Protein AF-A0A158DW56-F1 (afdb_monomer_lite)

InterPro domains:
  IPR010126 Esterase, PHB depolymerase [PF10503] (2-92)
  IPR029058 Alpha/Beta hydrolase fold [G3DSA:3.40.50.1820] (1-101)
  IPR029058 Alpha/Beta hydrolase fold [SSF53474] (1-88)

Radius of gyration: 13.83 Å; chains: 1; bounding box: 29×34×37 Å

Structure (mmCIF, N/CA/C/O backbone):
data_AF-A0A158DW56-F1
#
_entry.id   AF-A0A158DW56-F1
#
loop_
_atom_site.group_PDB
_atom_site.id
_atom_site.type_symbol
_atom_site.label_atom_id
_atom_site.label_alt_id
_atom_site.label_comp_id
_atom_site.label_asym_id
_atom_site.label_entity_id
_atom_site.label_seq_id
_atom_site.pdbx_PDB_ins_code
_atom_site.Cartn_x
_atom_site.Cartn_y
_atom_site.Cartn_z
_atom_site.occupancy
_atom_site.B_iso_or_equiv
_atom_site.auth_seq_id
_atom_site.auth_comp_id
_atom_site.auth_asym_id
_atom_site.auth_atom_id
_atom_site.pdbx_PDB_model_num
ATOM 1 N N . MET A 1 1 ? -5.876 4.890 -4.118 1.00 84.06 1 MET A N 1
ATOM 2 C CA . MET A 1 1 ? -7.001 5.364 -3.273 1.00 84.06 1 MET A CA 1
ATOM 3 C C . MET A 1 1 ? -7.391 4.375 -2.175 1.00 84.06 1 MET A C 1
ATOM 5 O O . MET A 1 1 ? -7.477 4.798 -1.032 1.00 84.06 1 MET A O 1
ATOM 9 N N . ALA A 1 2 ? -7.600 3.085 -2.473 1.00 93.50 2 ALA A N 1
ATOM 10 C CA . ALA A 1 2 ? -8.071 2.089 -1.495 1.00 93.50 2 ALA A CA 1
ATOM 11 C C . ALA A 1 2 ? -7.282 2.064 -0.168 1.00 93.50 2 ALA A C 1
ATOM 13 O O . ALA A 1 2 ? -7.889 2.026 0.898 1.00 93.50 2 ALA A O 1
ATOM 14 N N . ILE A 1 3 ? -5.949 2.187 -0.222 1.00 92.56 3 ILE A N 1
ATOM 15 C CA . ILE A 1 3 ? -5.095 2.188 0.975 1.00 92.56 3 ILE A CA 1
ATOM 16 C C . ILE A 1 3 ? -5.394 3.351 1.931 1.00 92.56 3 ILE A C 1
ATOM 18 O O . ILE A 1 3 ? -5.334 3.183 3.144 1.00 92.56 3 ILE A O 1
ATOM 22 N N . ASN A 1 4 ? -5.779 4.513 1.394 1.00 91.31 4 ASN A N 1
ATOM 23 C C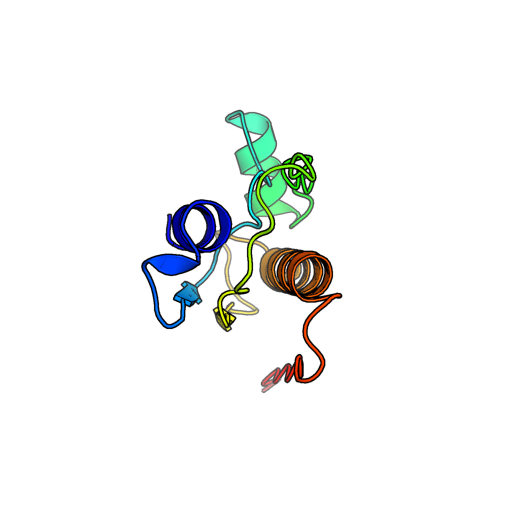A . ASN A 1 4 ? -6.117 5.675 2.207 1.00 91.31 4 ASN A CA 1
ATOM 24 C C . ASN A 1 4 ? -7.368 5.393 3.020 1.00 91.31 4 ASN A C 1
ATOM 26 O O . ASN A 1 4 ? -7.354 5.592 4.223 1.00 91.31 4 ASN A O 1
ATOM 30 N N . LEU A 1 5 ? -8.402 4.841 2.386 1.00 92.00 5 LEU A N 1
ATOM 31 C CA . LEU A 1 5 ? -9.655 4.502 3.055 1.00 92.00 5 LEU A CA 1
ATOM 32 C C . LEU A 1 5 ? -9.478 3.372 4.073 1.00 92.00 5 LEU A C 1
ATOM 34 O O . LEU A 1 5 ? -10.019 3.461 5.171 1.00 92.00 5 LEU A O 1
ATOM 38 N N . ALA A 1 6 ? -8.679 2.357 3.733 1.00 90.50 6 ALA A N 1
ATOM 39 C CA . ALA A 1 6 ? -8.333 1.267 4.640 1.00 90.50 6 ALA A CA 1
ATOM 40 C C . ALA A 1 6 ? -7.663 1.775 5.924 1.00 90.50 6 ALA A C 1
ATOM 42 O O . ALA A 1 6 ? -7.962 1.291 7.013 1.00 90.50 6 ALA A O 1
ATOM 43 N N . VAL A 1 7 ? -6.781 2.771 5.797 1.00 87.69 7 VAL A N 1
ATOM 44 C CA . VAL A 1 7 ? -6.072 3.348 6.938 1.00 87.69 7 VAL A CA 1
ATOM 45 C C . VAL A 1 7 ? -6.879 4.434 7.633 1.00 87.69 7 VAL A C 1
ATOM 47 O O . VAL A 1 7 ? -6.754 4.539 8.840 1.00 87.69 7 VAL A O 1
ATOM 50 N N . THR A 1 8 ? -7.688 5.259 6.968 1.00 88.81 8 THR A N 1
ATOM 51 C CA . THR A 1 8 ? -8.403 6.365 7.635 1.00 88.81 8 THR A CA 1
ATOM 52 C C . THR A 1 8 ? -9.765 5.960 8.191 1.00 88.81 8 THR A C 1
ATOM 54 O O . THR A 1 8 ? -10.169 6.517 9.210 1.00 88.81 8 THR A O 1
ATOM 57 N N . TYR A 1 9 ? -10.433 4.970 7.589 1.00 89.75 9 TYR A N 1
ATOM 58 C CA . TYR A 1 9 ? -11.796 4.548 7.936 1.00 89.75 9 TYR A CA 1
ATOM 59 C C . TYR A 1 9 ? -11.950 3.012 8.045 1.00 89.75 9 TYR A C 1
ATOM 61 O O . TYR A 1 9 ? -12.804 2.434 7.366 1.00 89.75 9 TYR A O 1
ATOM 69 N N . PRO A 1 10 ? -11.159 2.323 8.890 1.00 87.19 10 PRO A N 1
ATOM 70 C CA . PRO A 1 10 ? -11.181 0.857 8.985 1.00 87.19 10 PRO A CA 1
ATOM 71 C C . PRO A 1 10 ? -12.520 0.281 9.482 1.00 87.19 10 PRO A C 1
ATOM 73 O O . PRO A 1 10 ? -12.834 -0.877 9.210 1.00 87.19 10 PRO A O 1
ATOM 76 N N . ASP A 1 11 ? -13.338 1.083 10.165 1.00 87.12 11 ASP A N 1
ATOM 77 C CA . ASP A 1 11 ? -14.635 0.655 10.702 1.00 87.12 11 ASP A CA 1
ATOM 78 C C . ASP A 1 11 ? -15.760 0.649 9.654 1.00 87.12 11 ASP A C 1
ATOM 80 O O . ASP A 1 11 ? -16.812 0.057 9.880 1.00 87.12 11 ASP A O 1
ATOM 84 N N . LEU A 1 12 ? -15.549 1.284 8.494 1.00 91.88 12 LEU A N 1
ATOM 85 C CA . LEU A 1 12 ? -16.564 1.382 7.436 1.00 91.88 12 LEU A CA 1
ATOM 86 C C . LEU A 1 12 ? -16.511 0.231 6.429 1.00 91.88 12 LEU A C 1
ATOM 88 O O . LEU A 1 12 ? -17.468 0.017 5.686 1.00 91.88 12 LEU A O 1
ATOM 92 N N . TYR A 1 13 ? -15.397 -0.497 6.374 1.00 91.06 13 TYR A N 1
ATOM 93 C CA . TYR A 1 13 ? -15.150 -1.506 5.350 1.00 91.06 13 TYR A CA 1
ATOM 94 C C . TYR A 1 13 ? -14.853 -2.864 5.989 1.00 91.06 13 TYR A C 1
ATOM 96 O O . TYR A 1 13 ? -14.239 -2.963 7.050 1.00 91.06 13 TYR A O 1
ATOM 104 N N . ALA A 1 14 ? -15.284 -3.947 5.343 1.00 91.69 14 ALA A N 1
ATOM 105 C CA . ALA A 1 14 ? -15.017 -5.293 5.847 1.00 91.69 14 ALA A CA 1
ATOM 106 C C . ALA A 1 14 ? -13.558 -5.720 5.603 1.00 91.69 14 ALA A C 1
ATOM 108 O O . ALA A 1 14 ? -12.957 -6.311 6.497 1.00 91.69 14 ALA A O 1
ATOM 109 N N . ALA A 1 15 ? -13.020 -5.396 4.422 1.00 93.19 15 ALA A N 1
ATOM 110 C CA . ALA A 1 15 ? -11.664 -5.675 3.943 1.00 93.19 15 ALA A CA 1
ATOM 111 C C . ALA A 1 15 ? -11.339 -4.759 2.743 1.00 93.19 15 ALA A C 1
ATOM 113 O O . ALA A 1 15 ? -12.246 -4.129 2.189 1.00 93.19 15 ALA A O 1
ATOM 114 N N . ALA A 1 16 ? -10.075 -4.700 2.314 1.00 94.81 16 ALA A N 1
ATOM 115 C CA . ALA A 1 16 ? -9.680 -3.996 1.092 1.00 94.81 16 ALA A CA 1
ATOM 116 C C . ALA A 1 16 ? -8.643 -4.778 0.276 1.00 94.81 16 ALA A C 1
ATOM 118 O O . ALA A 1 16 ? -7.767 -5.450 0.819 1.00 94.81 16 ALA A O 1
ATOM 119 N N . ALA A 1 17 ? -8.741 -4.647 -1.047 1.00 95.50 17 ALA A N 1
ATOM 120 C CA . ALA A 1 17 ? -7.771 -5.170 -1.998 1.00 95.50 17 ALA A CA 1
ATOM 121 C C . ALA A 1 17 ? -6.963 -4.019 -2.602 1.00 95.50 17 ALA A C 1
ATOM 123 O O . ALA A 1 17 ? -7.534 -3.024 -3.057 1.00 95.50 17 ALA A O 1
ATOM 124 N N . ILE A 1 18 ? -5.639 -4.156 -2.607 1.00 95.88 18 ILE A N 1
ATOM 125 C CA . ILE A 1 18 ? -4.714 -3.195 -3.204 1.00 95.88 18 ILE A CA 1
ATOM 126 C C . ILE A 1 18 ? -4.055 -3.859 -4.404 1.00 95.88 18 ILE A C 1
ATOM 128 O O . ILE A 1 18 ? -3.380 -4.869 -4.247 1.00 95.88 18 ILE A O 1
ATOM 132 N N . HIS A 1 19 ? -4.247 -3.289 -5.588 1.00 95.81 19 HIS A N 1
ATOM 133 C CA . HIS A 1 19 ? -3.577 -3.720 -6.810 1.00 95.81 19 HIS A CA 1
ATOM 134 C C . HIS A 1 19 ? -2.588 -2.638 -7.227 1.00 95.81 19 HIS A C 1
ATOM 136 O O . HIS A 1 19 ? -3.018 -1.488 -7.320 1.00 95.81 19 HIS A O 1
ATOM 142 N N . SER A 1 20 ? -1.315 -2.994 -7.441 1.00 92.06 20 SER A N 1
ATOM 143 C CA . SER A 1 20 ? -0.227 -2.077 -7.827 1.00 92.06 20 SER A CA 1
ATOM 144 C C . SER A 1 20 ? -0.366 -0.723 -7.118 1.00 92.06 20 SER A C 1
ATOM 146 O O . SER A 1 20 ? -0.773 0.279 -7.701 1.00 92.06 20 SER A O 1
ATOM 148 N N . GLY A 1 21 ? -0.188 -0.721 -5.798 1.00 92.00 21 GLY A N 1
ATOM 149 C CA . GLY A 1 21 ? -0.447 0.448 -4.955 1.00 92.00 21 GLY A CA 1
ATOM 150 C C . GLY A 1 21 ? 0.807 0.973 -4.273 1.00 92.00 21 GLY A C 1
ATOM 151 O O . GLY A 1 21 ? 1.858 0.349 -4.324 1.00 92.00 21 GLY A O 1
ATOM 152 N N . LEU A 1 22 ? 0.663 2.091 -3.561 1.00 92.81 22 LEU A N 1
ATOM 153 C CA . LEU A 1 22 ? 1.667 2.608 -2.628 1.00 92.81 22 LEU A CA 1
ATOM 154 C C . LEU A 1 22 ? 1.187 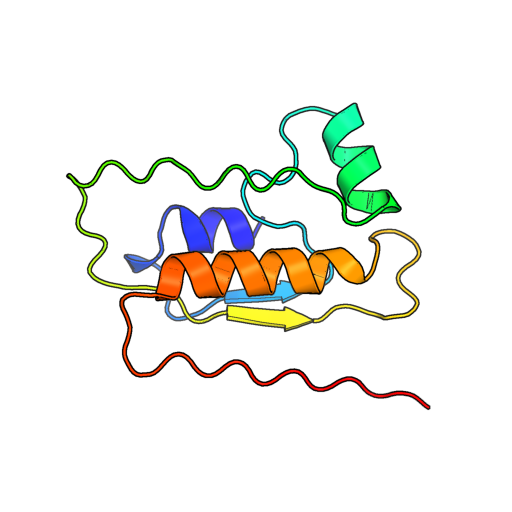2.411 -1.187 1.00 92.81 22 LEU A C 1
ATOM 156 O O . LEU A 1 22 ? -0.019 2.379 -0.928 1.00 92.81 22 LEU A O 1
ATOM 160 N N . ALA A 1 23 ? 2.123 2.310 -0.244 1.00 91.31 23 ALA A N 1
ATOM 161 C CA . ALA A 1 23 ? 1.796 2.343 1.178 1.00 91.31 23 ALA A CA 1
ATOM 162 C C . ALA A 1 23 ? 1.157 3.690 1.566 1.00 91.31 23 ALA A C 1
ATOM 164 O O . ALA A 1 23 ? 1.389 4.720 0.924 1.00 91.31 23 ALA A O 1
ATOM 165 N N . PHE A 1 24 ? 0.351 3.692 2.629 1.00 90.44 24 PHE A N 1
ATOM 166 C CA . PHE A 1 24 ? -0.248 4.917 3.154 1.00 90.44 24 PHE A CA 1
ATOM 167 C C . PHE A 1 24 ? 0.834 5.930 3.528 1.00 90.44 24 PHE A C 1
ATOM 169 O O . PHE A 1 24 ? 1.816 5.585 4.184 1.00 90.44 24 PHE A O 1
ATOM 176 N N . GLY A 1 25 ? 0.651 7.176 3.093 1.00 85.81 25 GLY A N 1
ATOM 177 C CA . GLY A 1 25 ? 1.633 8.235 3.318 1.00 85.81 25 GLY A CA 1
ATOM 178 C C . GLY A 1 25 ? 2.955 8.044 2.566 1.00 85.81 25 GLY A C 1
ATOM 179 O O . GLY A 1 25 ? 3.877 8.807 2.815 1.00 85.81 25 GLY A O 1
ATOM 180 N N . GLY A 1 26 ? 3.050 7.070 1.648 1.00 83.25 26 GLY A N 1
ATOM 181 C CA . GLY A 1 26 ? 4.262 6.766 0.878 1.00 83.25 26 GLY A CA 1
ATOM 182 C C . GLY A 1 26 ? 4.753 7.902 -0.025 1.00 83.25 26 GLY A C 1
ATOM 183 O O . GLY A 1 26 ? 5.908 7.885 -0.446 1.00 83.25 26 GLY A O 1
ATOM 184 N N . ALA A 1 27 ? 3.882 8.873 -0.317 1.00 85.06 27 ALA A N 1
ATOM 185 C CA . ALA A 1 27 ? 4.188 10.081 -1.066 1.00 85.06 27 ALA A CA 1
ATOM 186 C C . ALA A 1 27 ? 3.206 11.212 -0.727 1.00 85.06 27 ALA A C 1
ATOM 188 O O . ALA A 1 27 ? 1.998 10.993 -0.615 1.00 85.06 27 ALA A O 1
ATOM 189 N N . ASN A 1 28 ? 3.737 12.423 -0.604 1.00 84.19 28 ASN A N 1
ATOM 190 C CA . ASN A 1 28 ? 3.030 13.657 -0.255 1.00 84.19 28 ASN A CA 1
ATOM 191 C C . ASN A 1 28 ? 3.295 14.798 -1.254 1.00 84.19 28 ASN A C 1
ATOM 193 O O . ASN A 1 28 ? 2.585 15.800 -1.242 1.00 84.19 28 ASN A O 1
ATOM 197 N N . GLU A 1 29 ? 4.254 14.630 -2.165 1.00 86.12 29 GLU A N 1
ATOM 198 C CA . GLU A 1 29 ? 4.577 15.560 -3.244 1.00 86.12 29 GLU A CA 1
ATOM 199 C C . GLU A 1 29 ? 4.867 14.793 -4.542 1.00 86.12 29 GLU A C 1
ATOM 201 O O . GLU A 1 29 ? 5.035 13.575 -4.557 1.00 86.12 29 GLU A O 1
ATOM 206 N N . HIS A 1 30 ? 4.959 15.506 -5.666 1.00 89.62 30 HIS A N 1
ATOM 207 C CA . HIS A 1 30 ? 5.162 14.880 -6.977 1.00 89.62 30 HIS A CA 1
ATOM 208 C C . HIS A 1 30 ? 6.483 14.102 -7.084 1.00 89.62 30 HIS A C 1
ATOM 210 O O . HIS A 1 30 ? 6.510 13.014 -7.653 1.00 89.62 30 HIS A O 1
ATOM 216 N N . LEU A 1 31 ? 7.579 14.639 -6.538 1.00 88.06 31 LEU A N 1
ATOM 217 C CA . LEU A 1 31 ? 8.884 13.977 -6.615 1.00 88.06 31 LEU A CA 1
ATOM 218 C C . LEU A 1 31 ? 8.939 12.740 -5.709 1.00 88.06 31 LEU A C 1
ATOM 220 O O . LEU A 1 31 ? 9.424 11.697 -6.136 1.00 88.06 31 LEU A O 1
ATOM 224 N N . SER A 1 32 ? 8.394 12.836 -4.490 1.00 85.50 32 SER A N 1
ATOM 225 C CA . SER A 1 32 ? 8.293 11.693 -3.577 1.00 85.50 32 SER A CA 1
ATOM 226 C C . SER A 1 32 ? 7.375 10.607 -4.143 1.00 85.50 32 SER A C 1
ATOM 228 O O . SER A 1 32 ? 7.694 9.427 -4.014 1.00 85.50 32 SER A O 1
ATOM 230 N N . ALA A 1 33 ? 6.313 10.986 -4.866 1.00 89.12 33 ALA A N 1
AT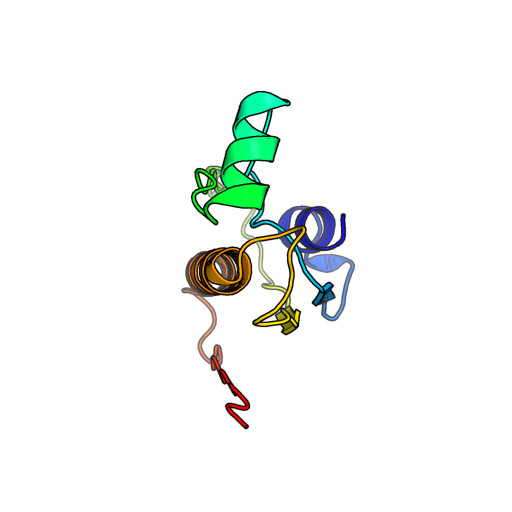OM 231 C CA . ALA A 1 33 ? 5.490 10.048 -5.622 1.00 89.12 33 ALA A CA 1
ATOM 232 C C . ALA A 1 33 ? 6.317 9.311 -6.673 1.00 89.12 33 ALA A C 1
ATOM 234 O O . ALA A 1 33 ? 6.347 8.087 -6.648 1.00 89.12 33 ALA A O 1
ATOM 235 N N . LEU A 1 34 ? 7.052 10.023 -7.529 1.00 91.31 34 LEU A N 1
ATOM 236 C CA . LEU A 1 34 ? 7.856 9.389 -8.575 1.00 91.31 34 LEU A CA 1
ATOM 237 C C . LEU A 1 34 ? 8.926 8.440 -8.007 1.00 91.31 34 LEU A C 1
ATOM 239 O O . LEU A 1 34 ? 9.104 7.340 -8.523 1.00 91.31 34 LEU A O 1
ATOM 243 N N . CYS A 1 35 ? 9.601 8.818 -6.920 1.00 89.50 35 CYS A N 1
ATOM 244 C CA . CYS A 1 35 ? 10.561 7.937 -6.247 1.00 89.50 35 CYS A CA 1
ATOM 245 C C . CYS A 1 35 ? 9.890 6.686 -5.656 1.00 89.50 35 CYS A C 1
ATOM 247 O O . CYS A 1 35 ? 10.419 5.582 -5.777 1.00 89.50 35 CYS A O 1
ATOM 249 N N . ALA A 1 36 ? 8.718 6.837 -5.032 1.00 90.88 36 ALA A N 1
ATOM 250 C CA . ALA A 1 36 ? 7.961 5.704 -4.506 1.00 90.88 36 ALA A CA 1
ATOM 251 C C . ALA A 1 36 ? 7.496 4.768 -5.634 1.00 90.88 36 ALA A C 1
ATOM 253 O O . ALA A 1 36 ? 7.590 3.548 -5.503 1.00 90.88 36 ALA A O 1
ATOM 254 N N . MET A 1 37 ? 7.055 5.336 -6.758 1.00 93.31 37 MET A N 1
ATOM 255 C CA . MET A 1 37 ? 6.680 4.584 -7.951 1.00 93.31 37 MET A CA 1
ATOM 256 C C . MET A 1 37 ? 7.864 3.783 -8.501 1.00 93.31 37 MET A C 1
ATOM 258 O O . MET A 1 37 ? 7.737 2.574 -8.650 1.00 93.31 37 MET A O 1
ATOM 262 N N . ASN A 1 38 ? 9.018 4.418 -8.726 1.00 91.38 38 ASN A N 1
ATOM 263 C CA . ASN A 1 38 ? 10.129 3.809 -9.466 1.00 91.38 38 ASN A CA 1
ATOM 264 C C . ASN A 1 38 ? 11.018 2.880 -8.634 1.00 91.38 38 ASN A C 1
ATOM 266 O O . ASN A 1 38 ? 11.461 1.860 -9.145 1.00 91.38 38 ASN A O 1
ATOM 270 N N . ASP A 1 39 ? 11.272 3.206 -7.365 1.00 87.31 39 ASP A N 1
ATOM 271 C CA . ASP A 1 39 ? 12.245 2.466 -6.546 1.00 87.31 39 ASP A CA 1
ATOM 272 C C . ASP A 1 39 ? 11.579 1.653 -5.426 1.00 87.31 39 ASP A C 1
ATOM 274 O O . ASP A 1 39 ? 12.246 0.955 -4.658 1.00 87.31 39 ASP A O 1
ATOM 278 N N . GLY A 1 40 ? 10.260 1.794 -5.249 1.00 82.12 40 GLY A N 1
ATOM 279 C CA . GLY A 1 40 ? 9.523 1.205 -4.126 1.00 82.12 40 GLY A CA 1
ATOM 280 C C . GLY A 1 40 ? 9.970 1.722 -2.753 1.00 82.12 40 GLY A C 1
ATOM 281 O O . GLY A 1 40 ? 9.737 1.089 -1.719 1.00 82.12 40 GLY A O 1
ATOM 282 N N . ARG A 1 41 ? 10.656 2.872 -2.743 1.00 74.62 41 ARG A N 1
ATOM 283 C CA . ARG A 1 41 ? 11.243 3.537 -1.573 1.00 74.62 41 ARG A CA 1
ATOM 284 C C . ARG A 1 41 ? 10.409 4.744 -1.150 1.00 74.62 41 ARG A C 1
ATOM 286 O O . ARG A 1 41 ? 10.932 5.839 -0.966 1.00 74.62 41 ARG A O 1
ATOM 293 N N . GLY A 1 42 ? 9.103 4.546 -0.998 1.00 68.12 42 GLY A N 1
ATOM 294 C CA . GLY A 1 42 ? 8.249 5.539 -0.350 1.00 68.12 42 GLY A CA 1
ATOM 295 C C . GLY A 1 42 ? 8.559 5.622 1.146 1.00 68.12 42 GLY A C 1
ATOM 296 O O . GLY A 1 42 ? 8.694 4.592 1.811 1.00 68.12 42 GLY A O 1
ATOM 297 N N . THR A 1 43 ? 8.664 6.832 1.694 1.00 66.56 43 THR A N 1
ATOM 298 C CA . THR A 1 43 ? 8.721 7.022 3.149 1.00 66.56 43 THR A CA 1
ATOM 299 C C . THR A 1 43 ? 7.385 6.576 3.727 1.00 66.56 43 THR A C 1
ATOM 301 O O . THR A 1 43 ? 6.361 7.186 3.439 1.00 66.56 43 THR A O 1
ATOM 304 N N . ILE A 1 44 ? 7.362 5.524 4.547 1.00 62.62 44 ILE A N 1
ATOM 305 C CA . ILE A 1 44 ? 6.138 5.147 5.259 1.00 62.62 44 ILE A CA 1
ATOM 306 C C . ILE A 1 44 ? 5.916 6.160 6.388 1.00 62.62 44 ILE A C 1
ATOM 308 O O . ILE A 1 44 ? 6.401 5.990 7.506 1.00 62.62 44 ILE A O 1
ATOM 312 N N . CYS A 1 45 ? 5.158 7.214 6.102 1.00 60.47 45 CYS A N 1
ATOM 313 C CA . CYS A 1 45 ? 4.568 8.067 7.124 1.00 60.47 45 CYS A CA 1
ATOM 314 C C . CYS A 1 45 ? 3.263 7.425 7.596 1.00 60.47 45 CYS A C 1
ATOM 316 O O . CYS A 1 45 ? 2.167 7.802 7.176 1.00 60.47 45 CYS A O 1
ATOM 318 N N . LEU A 1 46 ? 3.382 6.434 8.483 1.00 58.69 46 LEU A N 1
ATOM 319 C CA . LEU A 1 46 ? 2.233 6.020 9.278 1.00 58.69 46 LEU A CA 1
ATOM 320 C C . LEU A 1 46 ? 1.764 7.251 10.062 1.00 58.69 46 LEU A C 1
ATOM 322 O O . LEU A 1 46 ? 2.603 7.930 10.666 1.00 58.69 46 LEU A O 1
ATOM 326 N N . PRO A 1 47 ? 0.457 7.569 10.063 1.00 54.69 47 PRO A N 1
ATOM 327 C CA . PRO A 1 47 ? -0.036 8.609 10.941 1.00 54.69 47 PRO A CA 1
ATOM 328 C C . PRO A 1 47 ? 0.403 8.206 12.346 1.00 54.69 47 PRO A C 1
ATOM 330 O O . PRO A 1 47 ? 0.257 7.040 12.725 1.00 54.69 47 PRO A O 1
ATOM 333 N N . LYS A 1 48 ? 0.994 9.147 13.092 1.00 51.47 48 LYS A N 1
ATOM 334 C CA . LYS A 1 48 ? 1.165 9.000 14.534 1.00 51.47 48 LYS A CA 1
ATOM 335 C C . LYS A 1 48 ? -0.260 8.891 15.049 1.00 51.47 48 LYS A C 1
ATOM 337 O O . LYS A 1 48 ? -0.955 9.895 15.152 1.00 51.47 48 LYS A O 1
ATOM 342 N N . LEU A 1 49 ? -0.750 7.659 15.130 1.00 51.09 49 LEU A N 1
ATOM 343 C CA . LEU A 1 49 ? -2.122 7.383 15.479 1.00 51.09 49 LEU A CA 1
ATOM 344 C C . LEU A 1 49 ? -2.197 7.819 16.931 1.00 51.09 49 LEU A C 1
ATOM 346 O O . LEU A 1 49 ? -1.671 7.132 17.804 1.00 51.09 49 LEU A O 1
ATOM 350 N N . GLU A 1 50 ? -2.687 9.040 17.147 1.00 43.06 50 GLU A N 1
ATOM 351 C CA . GLU A 1 50 ? -2.935 9.585 18.469 1.00 43.06 50 GLU A CA 1
ATOM 352 C C . GLU A 1 50 ? -3.631 8.470 19.244 1.00 43.06 50 GLU A C 1
ATOM 354 O O . GLU A 1 50 ? -4.668 7.960 18.810 1.00 43.06 50 GLU A O 1
ATOM 359 N N . ALA A 1 51 ? -3.015 8.040 20.346 1.00 46.44 51 ALA A N 1
ATOM 360 C CA . ALA A 1 51 ? -3.469 6.920 21.169 1.00 46.44 51 ALA A CA 1
ATOM 361 C C . ALA A 1 51 ? -4.899 7.110 21.726 1.00 46.44 51 ALA A C 1
ATOM 363 O O . ALA A 1 51 ? -5.415 6.237 22.417 1.00 46.44 51 ALA A O 1
ATOM 364 N N . ASP A 1 52 ? -5.524 8.245 21.417 1.00 43.19 52 ASP A N 1
ATOM 365 C CA . ASP A 1 52 ? -6.815 8.712 21.897 1.00 43.19 52 ASP A CA 1
ATOM 366 C C . ASP A 1 52 ? -8.003 8.234 21.045 1.00 43.19 52 ASP A C 1
ATOM 368 O O . ASP A 1 52 ? -9.140 8.222 21.509 1.00 43.19 52 ASP A O 1
ATOM 372 N N . VAL A 1 53 ? -7.764 7.748 19.819 1.00 48.12 53 VAL A N 1
ATOM 373 C CA . VAL A 1 53 ? -8.764 6.955 19.089 1.00 48.12 53 VAL A CA 1
ATOM 374 C C . VAL A 1 53 ? -8.270 5.523 19.069 1.00 48.12 53 VAL A C 1
ATOM 376 O O . VAL A 1 53 ? -7.588 5.095 18.138 1.00 48.12 53 VAL A O 1
ATOM 379 N N . ALA A 1 54 ? -8.602 4.785 20.127 1.00 48.59 54 ALA A N 1
ATOM 380 C CA . ALA A 1 54 ? -8.487 3.337 20.158 1.00 48.59 54 ALA A CA 1
ATOM 381 C C . ALA A 1 54 ? -9.253 2.767 18.955 1.00 48.59 54 ALA A C 1
ATOM 383 O O . ALA A 1 54 ? -10.459 2.540 19.014 1.00 48.59 54 ALA A O 1
ATOM 384 N N . ARG A 1 55 ? -8.561 2.584 17.826 1.00 56.25 55 ARG A N 1
ATOM 385 C CA . ARG A 1 55 ? -9.090 1.851 16.683 1.00 56.25 55 ARG A CA 1
ATOM 386 C C . ARG A 1 55 ? -9.238 0.417 17.134 1.00 56.25 55 ARG A C 1
ATOM 388 O O . ARG A 1 55 ? -8.273 -0.336 17.197 1.00 56.25 55 ARG A O 1
ATOM 395 N N . THR A 1 56 ? -10.463 0.079 17.498 1.00 58.25 56 THR A N 1
ATOM 396 C CA . THR A 1 56 ? -10.857 -1.243 17.978 1.00 58.25 56 THR A CA 1
ATOM 397 C C . THR A 1 56 ? -10.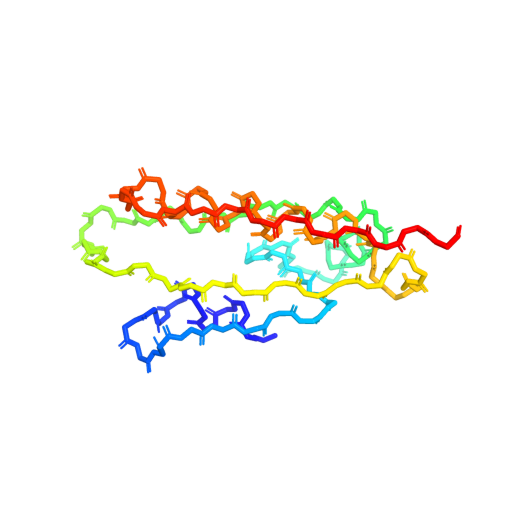739 -2.300 16.887 1.00 58.25 56 THR A C 1
ATOM 399 O O . THR A 1 56 ? -10.723 -3.489 17.198 1.00 58.25 56 THR A O 1
ATOM 402 N N . ARG A 1 57 ? -10.631 -1.886 15.618 1.00 71.31 57 ARG A N 1
ATOM 403 C CA . ARG A 1 57 ? -10.591 -2.789 14.478 1.00 71.31 57 ARG A CA 1
ATOM 404 C C . ARG A 1 57 ? -9.508 -2.416 13.477 1.00 71.31 57 ARG A C 1
ATOM 406 O O . ARG A 1 57 ? -9.389 -1.278 13.024 1.00 71.31 57 ARG A O 1
ATOM 413 N N . THR A 1 58 ? -8.749 -3.430 13.098 1.00 76.00 58 THR A N 1
ATOM 414 C CA . THR A 1 58 ? -7.888 -3.410 11.928 1.00 76.00 58 THR A CA 1
ATOM 415 C C . THR A 1 58 ? -8.615 -3.981 10.716 1.00 76.00 58 THR A C 1
ATOM 417 O O . THR A 1 58 ? -9.530 -4.798 10.845 1.00 76.00 58 THR A O 1
ATOM 420 N N . LEU A 1 59 ? -8.249 -3.509 9.523 1.00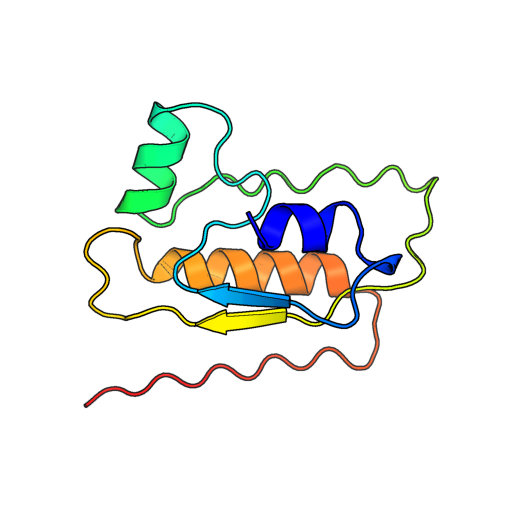 88.12 59 LEU A N 1
ATOM 421 C CA . LEU A 1 59 ? -8.901 -3.891 8.278 1.00 88.12 59 LEU A CA 1
ATOM 422 C C . LEU A 1 59 ? -8.045 -4.923 7.523 1.00 88.12 59 LEU A C 1
ATOM 424 O O . LEU A 1 59 ? -6.924 -4.589 7.139 1.00 88.12 59 LEU A O 1
ATOM 428 N N . PRO A 1 60 ? -8.549 -6.145 7.265 1.00 91.69 60 PRO A N 1
ATOM 429 C CA . PRO A 1 60 ? -7.841 -7.135 6.461 1.00 91.69 60 PRO A CA 1
ATOM 430 C C . PRO A 1 60 ? -7.498 -6.603 5.066 1.00 91.69 60 PRO A C 1
ATOM 432 O O . PRO A 1 60 ? -8.348 -6.012 4.388 1.00 91.69 60 PRO A O 1
ATOM 435 N N . LEU A 1 61 ? -6.259 -6.845 4.633 1.00 93.19 61 LEU A N 1
ATOM 436 C CA . LEU A 1 61 ? -5.742 -6.421 3.334 1.00 93.19 61 LEU A CA 1
ATOM 437 C C . LEU A 1 61 ? -5.291 -7.616 2.497 1.00 93.19 61 LEU A C 1
ATOM 439 O O . LEU A 1 61 ? -4.574 -8.483 2.989 1.00 93.19 61 LEU A O 1
ATOM 443 N N . ILE A 1 62 ? -5.651 -7.601 1.214 1.00 95.06 62 ILE A N 1
ATOM 444 C CA . ILE A 1 62 ? -5.031 -8.432 0.176 1.00 95.06 62 ILE A CA 1
ATOM 445 C C . ILE A 1 62 ? -4.282 -7.528 -0.805 1.00 95.06 62 ILE A C 1
ATOM 447 O O . ILE A 1 62 ? -4.806 -6.493 -1.222 1.00 95.06 62 ILE A O 1
ATOM 451 N N . VAL A 1 63 ? -3.045 -7.888 -1.148 1.00 95.19 63 VAL A N 1
ATOM 452 C CA . VAL A 1 63 ? -2.175 -7.092 -2.025 1.00 95.19 63 VAL A CA 1
ATOM 453 C C . VAL A 1 63 ? -1.821 -7.913 -3.258 1.00 95.19 63 VAL A C 1
ATOM 455 O O . VAL A 1 63 ? -1.309 -9.022 -3.137 1.00 95.19 63 VAL A O 1
ATOM 458 N N . PHE A 1 64 ? -2.080 -7.350 -4.433 1.00 95.12 64 PHE A N 1
ATOM 459 C CA . PHE A 1 64 ? -1.682 -7.885 -5.728 1.00 95.12 64 PHE A CA 1
ATOM 460 C C . PHE A 1 64 ? -0.684 -6.929 -6.370 1.00 95.12 64 PHE A C 1
ATOM 462 O O . PHE A 1 64 ? -0.935 -5.725 -6.451 1.00 95.12 64 PHE A O 1
ATOM 469 N N . HIS A 1 65 ? 0.443 -7.462 -6.828 1.00 94.94 65 HIS A N 1
ATOM 470 C CA . HIS A 1 65 ? 1.462 -6.675 -7.509 1.00 94.94 65 HIS A CA 1
ATOM 471 C C . HIS A 1 65 ? 2.148 -7.538 -8.564 1.00 94.94 65 HIS A C 1
ATOM 473 O O . HIS A 1 65 ? 2.539 -8.664 -8.262 1.00 94.94 65 HIS A O 1
ATOM 479 N N . GLY A 1 66 ? 2.255 -7.022 -9.789 1.00 93.88 66 GLY A N 1
ATOM 480 C CA . GLY A 1 66 ? 2.955 -7.702 -10.878 1.00 93.88 66 GLY A CA 1
ATOM 481 C C . GLY A 1 66 ? 4.466 -7.544 -10.740 1.00 93.88 66 GLY A C 1
ATOM 482 O O . GLY A 1 66 ? 4.960 -6.438 -10.551 1.00 93.88 66 GLY A O 1
ATOM 483 N N . ASP A 1 67 ? 5.213 -8.631 -10.851 1.00 91.06 67 ASP A N 1
ATOM 484 C CA . ASP A 1 67 ? 6.678 -8.601 -10.887 1.00 91.06 67 ASP A CA 1
ATOM 485 C C . ASP A 1 67 ? 7.232 -7.849 -12.112 1.00 91.06 67 ASP A C 1
ATOM 487 O O . ASP A 1 67 ? 8.291 -7.235 -12.015 1.00 91.06 67 ASP A O 1
ATOM 491 N N . ALA A 1 68 ? 6.480 -7.828 -13.217 1.00 92.31 68 ALA A N 1
ATOM 492 C CA . ALA A 1 68 ? 6.753 -7.053 -14.432 1.00 92.31 68 ALA A CA 1
ATOM 493 C C . ALA A 1 68 ? 5.950 -5.732 -14.536 1.00 92.31 68 ALA A C 1
ATOM 495 O O . ALA A 1 68 ? 5.622 -5.282 -15.633 1.00 92.31 68 ALA A O 1
ATOM 496 N N . ASP A 1 69 ? 5.562 -5.123 -13.410 1.00 93.62 69 ASP A N 1
ATOM 497 C CA . ASP A 1 69 ? 4.910 -3.806 -13.413 1.00 93.62 69 ASP A CA 1
ATOM 498 C C . ASP A 1 69 ? 5.939 -2.683 -13.656 1.00 93.62 69 ASP A C 1
ATOM 500 O O . ASP A 1 69 ? 6.685 -2.297 -12.756 1.00 93.62 69 ASP A O 1
ATOM 504 N N . ASP A 1 70 ? 5.957 -2.141 -14.878 1.00 93.69 70 ASP A N 1
ATOM 505 C CA . ASP A 1 70 ? 6.858 -1.048 -15.286 1.00 93.69 70 ASP A CA 1
ATOM 506 C C . ASP A 1 70 ? 6.440 0.335 -14.749 1.00 93.69 70 ASP A C 1
ATOM 508 O O . ASP A 1 70 ? 7.173 1.314 -14.896 1.00 93.69 70 ASP A O 1
ATOM 512 N N . THR A 1 71 ? 5.244 0.456 -14.163 1.00 94.25 71 THR A N 1
ATOM 513 C CA . THR A 1 71 ? 4.735 1.728 -13.623 1.00 94.25 71 THR A CA 1
ATOM 514 C C . THR A 1 71 ? 5.023 1.855 -12.135 1.00 94.25 71 THR A C 1
ATOM 516 O O . THR A 1 71 ? 5.320 2.951 -11.656 1.00 94.25 71 THR A O 1
ATOM 519 N N . LEU A 1 72 ? 4.904 0.754 -11.391 1.00 94.25 72 LEU A N 1
ATOM 520 C CA . LEU A 1 72 ? 5.108 0.711 -9.950 1.00 94.25 72 LEU A CA 1
ATOM 521 C C . LEU A 1 72 ? 6.011 -0.448 -9.559 1.00 94.25 72 LEU A C 1
ATOM 523 O O . LEU A 1 72 ? 5.673 -1.614 -9.733 1.00 94.25 72 LEU A O 1
ATOM 527 N N . HIS A 1 73 ? 7.108 -0.119 -8.890 1.00 94.75 73 HIS A N 1
ATOM 528 C CA . HIS A 1 73 ? 8.112 -1.080 -8.475 1.00 94.75 73 HIS A CA 1
ATOM 529 C C . HIS A 1 73 ? 7.521 -2.174 -7.561 1.00 94.75 73 HIS A C 1
ATOM 531 O O . HIS A 1 73 ? 6.837 -1.832 -6.586 1.00 94.75 73 HIS A O 1
ATOM 537 N N . PRO A 1 74 ? 7.838 -3.467 -7.780 1.00 92.94 74 PRO A N 1
ATOM 538 C CA . PRO A 1 74 ? 7.322 -4.592 -6.989 1.00 92.94 74 PRO A CA 1
ATOM 539 C C . PRO A 1 74 ? 7.516 -4.481 -5.475 1.00 92.94 74 PRO A C 1
ATOM 541 O O . PRO A 1 74 ? 6.661 -4.915 -4.700 1.00 92.94 74 PRO A O 1
ATOM 544 N N . LEU A 1 75 ? 8.594 -3.821 -5.036 1.00 92.94 75 LEU A N 1
ATOM 545 C CA . LEU A 1 75 ? 8.856 -3.547 -3.613 1.00 92.94 75 LEU A CA 1
ATOM 546 C C . LEU A 1 75 ? 7.742 -2.744 -2.925 1.00 92.94 75 LEU A C 1
ATOM 548 O O . LEU A 1 75 ? 7.621 -2.806 -1.702 1.00 92.94 75 LEU A O 1
ATOM 552 N N . ASN A 1 76 ? 6.903 -2.021 -3.669 1.00 93.12 76 ASN A N 1
ATOM 553 C CA . ASN A 1 76 ? 5.760 -1.322 -3.088 1.00 93.12 76 ASN A CA 1
ATOM 554 C C . ASN A 1 76 ? 4.775 -2.277 -2.394 1.00 93.12 76 ASN A C 1
ATOM 556 O O . ASN A 1 76 ? 4.215 -1.929 -1.351 1.00 93.12 76 ASN A O 1
ATOM 560 N N . SER A 1 77 ? 4.626 -3.506 -2.898 1.00 92.69 77 SER A N 1
ATOM 561 C CA . SER A 1 77 ? 3.813 -4.546 -2.255 1.00 92.69 77 SER A CA 1
ATOM 562 C C . SER A 1 77 ? 4.347 -4.941 -0.875 1.00 92.69 77 SER A C 1
ATOM 564 O O . SER A 1 77 ? 3.579 -5.096 0.082 1.00 92.69 77 SER A O 1
ATOM 566 N N . GLU A 1 78 ? 5.672 -5.011 -0.726 1.00 91.69 78 GLU A N 1
ATOM 567 C CA . GLU A 1 78 ? 6.309 -5.261 0.562 1.00 91.69 78 GLU A CA 1
ATOM 568 C C . GLU A 1 78 ? 6.088 -4.102 1.528 1.00 91.69 78 GLU A C 1
ATOM 570 O O . GLU A 1 78 ? 5.838 -4.338 2.708 1.00 91.69 78 GLU A O 1
ATOM 575 N N . GLN A 1 79 ? 6.160 -2.855 1.051 1.00 91.62 79 GLN A N 1
ATOM 576 C CA . GLN A 1 79 ? 5.909 -1.684 1.895 1.00 91.62 79 GLN A CA 1
ATOM 577 C C . GLN A 1 79 ? 4.468 -1.672 2.414 1.00 91.62 79 GLN A C 1
ATOM 579 O O . GLN A 1 79 ? 4.246 -1.439 3.602 1.00 91.62 79 GLN A O 1
ATOM 584 N N . ILE A 1 80 ? 3.486 -1.987 1.560 1.00 91.88 80 ILE A N 1
ATOM 585 C CA . ILE A 1 80 ? 2.079 -2.113 1.970 1.00 91.88 80 ILE A CA 1
ATOM 586 C C . ILE A 1 80 ? 1.919 -3.233 3.007 1.00 91.88 80 ILE A C 1
ATOM 588 O O . ILE A 1 80 ? 1.238 -3.048 4.015 1.00 91.88 80 ILE A O 1
ATOM 592 N N . THR A 1 81 ? 2.579 -4.373 2.797 1.00 91.06 81 THR A N 1
ATOM 593 C CA . THR A 1 81 ? 2.522 -5.516 3.720 1.00 91.06 81 THR A CA 1
ATOM 594 C C . THR A 1 81 ? 3.146 -5.177 5.075 1.00 91.06 81 THR A C 1
ATOM 596 O O . THR A 1 81 ? 2.525 -5.409 6.111 1.00 91.06 81 THR A O 1
ATOM 599 N N . LYS A 1 82 ? 4.332 -4.551 5.090 1.00 88.94 82 LYS A N 1
ATOM 600 C CA . LYS A 1 82 ? 5.011 -4.075 6.310 1.00 88.94 82 LYS A CA 1
ATOM 601 C C . LYS A 1 82 ? 4.157 -3.056 7.063 1.00 88.94 82 LYS A C 1
ATOM 603 O O . LYS A 1 82 ? 4.028 -3.140 8.280 1.00 88.94 82 LYS A O 1
ATOM 608 N N . MET A 1 83 ? 3.535 -2.124 6.346 1.00 88.88 83 MET A N 1
ATOM 609 C CA . MET A 1 83 ? 2.617 -1.146 6.927 1.00 88.88 83 MET A CA 1
ATOM 610 C C . MET A 1 83 ? 1.393 -1.821 7.565 1.00 88.88 83 MET A C 1
ATOM 612 O O . MET A 1 83 ? 1.042 -1.495 8.697 1.00 88.88 83 MET A O 1
ATOM 616 N N . SER A 1 84 ? 0.767 -2.766 6.857 1.00 88.56 84 SER A N 1
ATOM 617 C CA . SER A 1 84 ? -0.375 -3.545 7.353 1.00 88.56 84 SER A CA 1
ATOM 618 C C . SER A 1 84 ? -0.023 -4.285 8.641 1.00 88.56 84 SER A C 1
ATOM 620 O O . SER A 1 84 ? -0.729 -4.170 9.637 1.00 88.56 84 SER A O 1
ATOM 622 N N . LEU A 1 85 ? 1.124 -4.969 8.659 1.00 86.44 85 LEU A N 1
ATOM 623 C CA . LEU A 1 85 ? 1.636 -5.653 9.845 1.00 86.44 85 LEU A CA 1
ATOM 624 C C . LEU A 1 85 ? 1.808 -4.702 11.031 1.00 86.44 85 LEU A C 1
ATOM 626 O O . LEU A 1 85 ? 1.311 -4.996 12.113 1.00 86.44 85 LEU A O 1
ATOM 630 N N . SER A 1 86 ? 2.438 -3.543 10.819 1.00 83.88 86 SER A N 1
ATOM 631 C CA . SER A 1 86 ? 2.614 -2.533 11.869 1.00 83.88 86 SER A CA 1
ATOM 632 C C . SER A 1 86 ? 1.279 -2.051 12.447 1.00 83.88 86 SER A C 1
ATOM 634 O O . SER A 1 86 ? 1.163 -1.907 13.664 1.00 83.88 86 SER A O 1
ATOM 636 N N . LEU A 1 87 ? 0.255 -1.859 11.606 1.00 80.81 87 LEU A N 1
ATOM 637 C CA . LEU A 1 87 ? -1.101 -1.503 12.048 1.00 80.81 87 LEU A CA 1
ATOM 638 C C . LEU A 1 87 ? -1.795 -2.6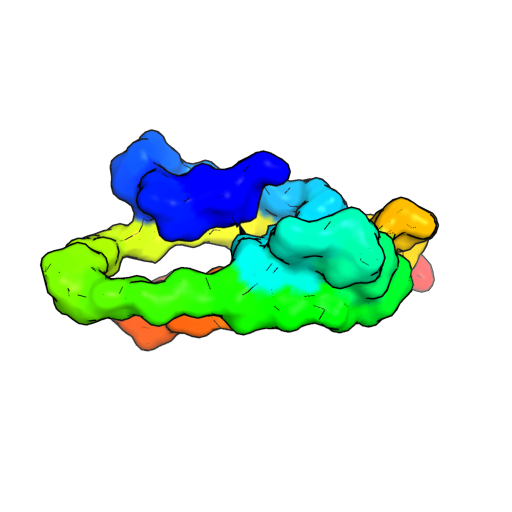52 12.801 1.00 80.81 87 LEU A C 1
ATOM 640 O O . LEU A 1 87 ? -2.527 -2.400 13.756 1.00 80.81 87 LEU A O 1
ATOM 644 N N . ASN A 1 88 ? -1.532 -3.899 12.402 1.00 78.00 88 ASN A N 1
ATOM 645 C CA . ASN A 1 88 ? -2.174 -5.113 12.917 1.00 78.00 88 ASN A CA 1
ATOM 646 C C . ASN A 1 88 ? -1.452 -5.757 14.108 1.00 78.00 88 ASN A C 1
ATOM 648 O O . ASN A 1 88 ? -1.922 -6.771 14.617 1.00 78.00 88 ASN A O 1
ATOM 652 N N . SER A 1 89 ? -0.358 -5.166 14.601 1.00 67.50 89 SER A N 1
ATOM 653 C CA . SER A 1 89 ? 0.470 -5.681 15.709 1.00 67.50 89 SER A CA 1
ATOM 654 C C . SER A 1 89 ? -0.292 -5.982 17.017 1.00 67.50 89 SER A C 1
ATOM 656 O O . SER A 1 89 ? 0.262 -6.609 17.914 1.00 67.50 89 SER A O 1
ATOM 658 N N . GLN A 1 90 ? -1.543 -5.526 17.150 1.00 57.66 90 GLN A N 1
ATOM 659 C CA . GLN A 1 90 ? -2.420 -5.760 18.307 1.00 57.66 90 GLN A CA 1
ATOM 660 C C . GLN A 1 90 ? -3.480 -6.860 18.071 1.00 57.66 90 GLN A C 1
ATOM 662 O O . GLN A 1 90 ? -4.219 -7.206 18.988 1.00 57.66 90 GLN A O 1
ATOM 667 N N . SER A 1 91 ? -3.573 -7.418 16.860 1.00 59.62 91 SER A N 1
ATOM 668 C CA . SER A 1 91 ? -4.563 -8.428 16.468 1.00 59.62 91 SER A CA 1
ATOM 669 C C . SER A 1 91 ? -3.925 -9.823 16.450 1.00 59.62 91 SER A C 1
ATOM 671 O O . SER A 1 91 ? -3.041 -10.095 15.637 1.00 59.62 91 SER A O 1
ATOM 673 N N . THR A 1 92 ? -4.387 -10.725 17.322 1.00 52.81 92 THR A N 1
ATOM 674 C CA . THR A 1 92 ? -3.818 -12.073 17.542 1.00 52.81 92 THR A CA 1
ATOM 675 C C . THR A 1 92 ? -3.975 -13.060 16.374 1.00 52.81 92 THR A C 1
ATOM 677 O O . THR A 1 92 ? -3.476 -14.174 16.476 1.00 52.81 92 THR A O 1
ATOM 680 N N . ASP A 1 93 ? -4.631 -12.669 15.276 1.00 59.00 93 ASP A N 1
ATOM 681 C CA . ASP A 1 93 ? -4.943 -13.532 14.119 1.00 59.00 93 ASP A CA 1
ATOM 682 C C . ASP A 1 93 ? -4.350 -13.007 12.792 1.00 59.00 93 ASP A C 1
ATOM 684 O O . ASP A 1 93 ? -4.833 -13.289 11.696 1.00 59.00 93 ASP A O 1
ATOM 688 N N . THR A 1 94 ? -3.307 -12.172 12.863 1.00 63.91 94 THR A N 1
ATOM 689 C CA . THR A 1 94 ? -2.696 -11.599 11.654 1.00 63.91 94 THR A CA 1
ATOM 690 C C . THR A 1 94 ? -1.743 -12.600 11.004 1.00 63.91 94 THR A C 1
ATOM 692 O O . THR A 1 94 ? -0.581 -12.705 11.393 1.00 63.91 94 THR A O 1
ATOM 695 N N . GLN A 1 95 ? -2.211 -13.307 9.975 1.00 68.00 95 GLN A N 1
ATOM 696 C CA . GLN A 1 95 ? -1.368 -14.143 9.120 1.00 68.00 95 GLN A CA 1
ATOM 697 C C . GLN A 1 95 ? -1.031 -13.416 7.811 1.00 68.00 95 GLN A C 1
ATOM 699 O O . GLN A 1 95 ? -1.920 -12.973 7.087 1.00 68.00 95 GLN A O 1
ATOM 704 N N . VAL A 1 96 ? 0.259 -13.330 7.476 1.00 74.31 96 VAL A N 1
ATOM 705 C CA . VAL A 1 96 ? 0.710 -12.911 6.140 1.00 74.31 96 VAL A CA 1
ATOM 706 C C . VAL A 1 96 ? 0.999 -14.155 5.315 1.00 74.31 96 VAL A C 1
ATOM 708 O O . VAL A 1 96 ? 1.859 -14.958 5.670 1.00 74.31 96 VAL A O 1
ATOM 711 N N . CYS A 1 97 ? 0.276 -14.307 4.210 1.00 79.00 97 CYS A N 1
ATOM 712 C CA . CYS A 1 97 ? 0.519 -15.338 3.212 1.00 79.00 97 CYS A CA 1
ATOM 713 C C . CYS A 1 97 ? 0.964 -14.654 1.916 1.00 79.00 97 CYS A C 1
ATOM 715 O O . CYS A 1 97 ? 0.147 -14.073 1.203 1.00 79.00 97 CYS A O 1
ATOM 717 N N . THR A 1 98 ? 2.265 -14.697 1.628 1.00 78.31 98 THR A N 1
ATOM 718 C CA . THR A 1 98 ? 2.825 -14.184 0.372 1.00 78.31 98 THR A CA 1
ATOM 719 C C . THR A 1 98 ? 3.001 -15.347 -0.593 1.00 78.31 98 THR A C 1
ATOM 721 O O . THR A 1 98 ? 3.737 -16.285 -0.300 1.00 78.31 98 THR A O 1
ATOM 724 N N . THR A 1 99 ? 2.335 -15.288 -1.745 1.00 79.56 99 THR A N 1
ATOM 725 C CA . THR A 1 99 ? 2.537 -16.241 -2.844 1.00 79.56 99 THR A CA 1
ATOM 726 C C . THR A 1 99 ? 3.133 -15.491 -4.023 1.00 79.56 99 THR A C 1
ATOM 728 O O . THR A 1 99 ? 2.477 -14.622 -4.591 1.00 79.56 99 THR A O 1
ATOM 731 N N . THR A 1 100 ? 4.367 -15.820 -4.394 1.00 78.50 100 THR A N 1
ATOM 732 C CA . THR A 1 100 ? 4.991 -15.355 -5.635 1.00 78.50 100 THR A CA 1
ATOM 733 C C . THR A 1 100 ? 4.989 -16.504 -6.635 1.00 78.50 100 THR A C 1
ATOM 735 O O . THR A 1 100 ? 5.395 -17.620 -6.314 1.00 78.50 100 THR A O 1
ATOM 738 N N . ARG A 1 101 ? 4.495 -16.255 -7.849 1.00 76.00 101 ARG A N 1
ATOM 739 C CA . ARG A 1 101 ? 4.591 -17.211 -8.953 1.00 76.00 101 ARG A CA 1
ATOM 740 C C . ARG A 1 101 ? 5.757 -16.784 -9.835 1.00 76.00 101 ARG A C 1
ATOM 742 O O . ARG A 1 101 ? 5.598 -15.887 -10.646 1.00 76.00 101 ARG A O 1
ATOM 749 N N . THR A 1 102 ? 6.909 -17.413 -9.649 1.00 65.62 102 THR A N 1
ATOM 750 C CA . THR A 1 102 ? 8.007 -17.389 -10.624 1.00 65.62 102 THR A CA 1
ATOM 751 C C . THR A 1 102 ? 7.719 -18.449 -11.684 1.00 65.62 102 THR A C 1
ATOM 753 O O . THR A 1 102 ? 7.537 -19.614 -11.321 1.00 65.62 102 THR A O 1
ATOM 756 N N . GLU A 1 103 ? 7.601 -18.043 -12.950 1.00 56.69 103 GLU A N 1
ATOM 757 C CA . GLU A 1 103 ? 7.520 -18.964 -14.100 1.00 56.69 103 GLU A CA 1
ATOM 758 C C . GLU A 1 103 ? 8.849 -19.679 -14.378 1.00 56.69 103 GLU A C 1
ATOM 760 O O . GLU A 1 103 ? 9.919 -19.101 -14.075 1.00 56.69 103 GLU A O 1
#

Foldseek 3Di:
DQQQCQQPPVPVDQADEAELDAHVQLDDDDVSVQCCFQVVRRDRPRPPPPVVPPPVDHHHYDYHYDPPPPRGHPNRSVVNVVNSCVVCVPPPPDDDDDDDDDD

Sequence (103 aa):
MAINLAVTYPDLYAAAAIHSGLAFGGANEHLSALCAMNDGRGTICLPKLEADVARTRTLPLIVFHGDADDTLHPLNSEQITKMSLSLNSQSTDTQVCTTTRTE

Organism: NCBI:txid1777137

pLDDT: mean 81.42, std 14.83, range [43.06, 95.88]

Secondary structure (DSSP, 8-state):
-HHHHHHH-TTT-S-EEEES---TTS-SSHHHHHHHHHHS----------TTS----PPPEEEE--TT-SSS-THHHHHHHHHHHHHHTT-TT----------